Protein AF-A0A453DQA9-F1 (afdb_monomer_lite)

Structure (mmCIF, N/CA/C/O backbone):
data_AF-A0A453DQA9-F1
#
_entry.id   AF-A0A453DQA9-F1
#
loop_
_atom_site.group_PDB
_atom_site.id
_atom_site.type_symbol
_atom_site.label_atom_id
_atom_site.label_alt_id
_atom_site.label_comp_id
_atom_site.label_asym_id
_atom_site.label_entity_id
_atom_site.label_seq_id
_atom_site.pdbx_PDB_ins_code
_atom_site.Cartn_x
_atom_site.Cartn_y
_atom_site.Cartn_z
_atom_site.occupancy
_atom_site.B_iso_or_equiv
_atom_site.auth_seq_id
_atom_site.auth_comp_id
_atom_site.auth_asym_id
_atom_site.auth_atom_id
_atom_site.pdbx_PDB_model_num
ATOM 1 N N . MET A 1 1 ? 12.302 1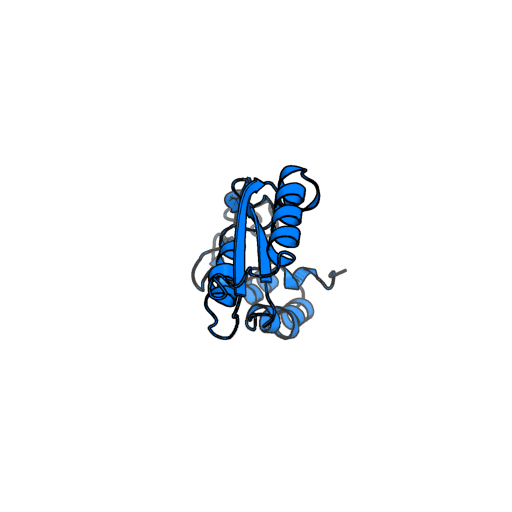7.946 -7.720 1.00 47.94 1 MET A N 1
ATOM 2 C CA . MET A 1 1 ? 12.101 18.094 -6.262 1.00 47.94 1 MET A CA 1
ATOM 3 C C . MET A 1 1 ? 11.542 16.775 -5.756 1.00 47.94 1 MET A C 1
ATOM 5 O O . MET A 1 1 ? 10.574 16.309 -6.336 1.00 47.94 1 MET A O 1
ATOM 9 N N . ILE A 1 2 ? 12.183 16.136 -4.776 1.00 62.34 2 ILE A N 1
ATOM 10 C CA . ILE A 1 2 ? 11.662 14.907 -4.155 1.00 62.34 2 ILE A CA 1
ATOM 11 C C . ILE A 1 2 ? 10.785 15.355 -2.989 1.00 62.34 2 ILE A C 1
ATOM 13 O O . ILE A 1 2 ? 11.279 16.032 -2.088 1.00 62.34 2 ILE A O 1
ATOM 17 N N . PHE A 1 3 ? 9.492 15.033 -3.022 1.00 63.28 3 PHE A N 1
ATOM 18 C CA . PHE A 1 3 ? 8.601 15.341 -1.907 1.00 63.28 3 PHE A CA 1
ATOM 19 C C . PHE A 1 3 ? 8.934 14.420 -0.722 1.00 63.28 3 PHE A C 1
ATOM 21 O O . PHE A 1 3 ? 9.012 13.205 -0.932 1.00 63.28 3 PHE A O 1
ATOM 28 N N . PRO A 1 4 ? 9.100 14.943 0.508 1.00 55.03 4 PRO A N 1
ATOM 29 C CA . PRO A 1 4 ? 9.539 14.150 1.661 1.00 55.03 4 PRO A CA 1
ATOM 30 C C . PRO A 1 4 ? 8.684 12.906 1.952 1.00 55.03 4 PRO A C 1
ATOM 32 O O . PRO A 1 4 ? 9.219 11.894 2.386 1.00 55.03 4 PRO A O 1
ATOM 35 N N . GLY A 1 5 ? 7.377 12.955 1.663 1.00 66.12 5 GLY A N 1
ATOM 36 C CA . GLY A 1 5 ? 6.455 11.834 1.886 1.00 66.12 5 GLY A CA 1
ATOM 37 C C . GLY A 1 5 ? 6.476 10.733 0.819 1.00 66.12 5 GLY A C 1
ATOM 38 O O . GLY A 1 5 ? 5.884 9.682 1.037 1.00 66.12 5 GLY A O 1
ATOM 39 N N . THR A 1 6 ? 7.158 10.930 -0.318 1.00 73.44 6 THR A N 1
ATOM 40 C CA . THR A 1 6 ? 7.101 9.998 -1.472 1.00 73.44 6 THR A CA 1
ATOM 41 C C . THR A 1 6 ? 7.548 8.583 -1.101 1.00 73.44 6 THR A C 1
ATOM 43 O O . THR A 1 6 ? 7.022 7.599 -1.605 1.00 73.44 6 THR A O 1
ATOM 46 N N . PHE A 1 7 ? 8.521 8.475 -0.199 1.00 83.81 7 PHE A N 1
ATOM 47 C CA . PHE A 1 7 ? 9.117 7.202 0.195 1.00 83.81 7 PHE A CA 1
ATOM 48 C C . PHE A 1 7 ? 8.345 6.468 1.289 1.00 83.81 7 PHE A C 1
ATOM 50 O O . PHE A 1 7 ? 8.495 5.258 1.422 1.00 83.81 7 PHE A O 1
ATOM 57 N N . SER A 1 8 ? 7.499 7.173 2.042 1.00 81.12 8 SER A N 1
ATOM 58 C CA . SER A 1 8 ? 6.702 6.588 3.124 1.00 81.12 8 SER A CA 1
ATOM 59 C C . SER A 1 8 ? 5.557 5.711 2.617 1.00 81.12 8 SER A C 1
ATOM 61 O O . SER A 1 8 ? 5.071 4.873 3.366 1.00 81.12 8 SER A O 1
ATOM 63 N N . ALA A 1 9 ? 5.134 5.893 1.364 1.00 87.25 9 ALA A N 1
ATOM 64 C CA . ALA A 1 9 ? 4.035 5.147 0.750 1.00 87.25 9 ALA A CA 1
ATOM 65 C C . ALA A 1 9 ? 4.502 3.949 -0.098 1.00 87.25 9 ALA A C 1
ATOM 67 O O . ALA A 1 9 ? 3.689 3.335 -0.788 1.00 87.25 9 ALA A O 1
ATOM 68 N N . LEU A 1 10 ? 5.801 3.621 -0.092 1.00 93.06 10 LEU A N 1
ATOM 69 C CA . LEU A 1 10 ? 6.288 2.445 -0.811 1.00 93.06 10 LEU A CA 1
ATOM 70 C C . LEU A 1 10 ? 5.815 1.148 -0.129 1.00 93.06 10 LEU A C 1
ATOM 72 O O . LEU A 1 10 ? 5.720 1.109 1.100 1.00 93.06 10 LEU A O 1
ATOM 76 N N . PRO A 1 11 ? 5.555 0.076 -0.901 1.00 94.12 11 PRO A N 1
ATOM 77 C CA . PRO A 1 11 ? 5.117 -1.204 -0.356 1.00 94.12 11 PRO A CA 1
ATOM 78 C C . PRO A 1 11 ? 6.078 -1.749 0.706 1.00 94.12 11 PRO A C 1
ATOM 80 O O . PRO A 1 11 ? 7.289 -1.803 0.487 1.00 94.12 11 PRO A O 1
ATOM 83 N N . SER A 1 12 ? 5.531 -2.186 1.843 1.00 92.12 12 SER A N 1
ATOM 84 C CA . SER A 1 12 ? 6.298 -2.841 2.907 1.00 92.12 12 SER A CA 1
ATOM 85 C C . SER A 1 12 ? 6.242 -4.366 2.756 1.00 92.12 12 SER A C 1
ATOM 87 O O . SER A 1 12 ? 5.153 -4.902 2.515 1.00 92.12 12 SER A O 1
ATOM 89 N N . PRO A 1 13 ? 7.359 -5.090 2.966 1.00 93.25 13 PRO A N 1
ATOM 90 C CA . PRO A 1 13 ? 7.350 -6.552 3.048 1.00 93.25 13 PRO A CA 1
ATOM 91 C C . PRO A 1 13 ? 6.389 -7.098 4.108 1.00 93.25 13 PRO A C 1
ATOM 93 O O . PRO A 1 13 ? 5.834 -8.177 3.934 1.00 93.25 13 PRO A O 1
ATOM 96 N N . VAL A 1 14 ? 6.117 -6.323 5.165 1.00 92.06 14 VAL A N 1
ATOM 97 C CA . VAL A 1 14 ? 5.142 -6.681 6.208 1.00 92.06 14 VAL A CA 1
ATOM 98 C C . VAL A 1 14 ? 3.737 -6.889 5.629 1.00 92.06 14 VAL A C 1
ATOM 100 O O . VAL A 1 14 ? 3.009 -7.759 6.093 1.00 92.06 14 VAL A O 1
ATOM 103 N N . ALA A 1 15 ? 3.356 -6.112 4.611 1.00 93.75 15 ALA A N 1
ATOM 104 C CA . ALA A 1 15 ? 2.028 -6.183 4.003 1.00 93.75 15 ALA A CA 1
ATOM 105 C C . ALA A 1 15 ? 1.972 -7.088 2.765 1.00 93.75 15 ALA A C 1
ATOM 107 O O . ALA A 1 15 ? 0.994 -7.803 2.563 1.00 93.75 15 ALA A O 1
ATOM 108 N N . PHE A 1 16 ? 3.006 -7.054 1.923 1.00 95.06 16 PHE A N 1
ATOM 109 C CA . PHE A 1 16 ? 2.999 -7.736 0.622 1.00 95.06 16 PHE A CA 1
ATOM 110 C C . PHE A 1 16 ? 3.801 -9.042 0.606 1.00 95.06 16 PHE A C 1
ATOM 112 O O . PHE A 1 16 ? 3.817 -9.741 -0.409 1.00 95.06 16 PHE A O 1
ATOM 119 N N . GLY A 1 17 ? 4.461 -9.384 1.713 1.00 92.62 17 GLY A N 1
ATOM 120 C CA . GLY A 1 17 ? 5.428 -10.470 1.770 1.00 92.62 17 GLY A CA 1
ATOM 121 C C . GLY A 1 17 ? 6.715 -10.150 1.007 1.00 92.62 17 GLY A C 1
ATOM 122 O O . GLY A 1 17 ? 6.861 -9.116 0.349 1.00 92.62 17 GLY A O 1
ATOM 123 N N . ASP A 1 18 ? 7.664 -11.075 1.091 1.00 93.19 18 ASP A N 1
ATOM 124 C CA . ASP A 1 18 ? 8.999 -10.874 0.533 1.00 93.19 18 ASP A CA 1
ATOM 125 C C . ASP A 1 18 ? 9.085 -11.181 -0.968 1.00 93.19 18 ASP A C 1
ATOM 127 O O . ASP A 1 18 ? 9.928 -10.612 -1.658 1.00 93.19 18 ASP A O 1
ATOM 131 N N . ASP A 1 19 ? 8.223 -12.060 -1.483 1.00 95.62 19 ASP A N 1
ATOM 132 C CA . ASP A 1 19 ? 8.361 -12.630 -2.831 1.00 95.62 19 ASP A CA 1
ATOM 133 C C . ASP A 1 19 ? 7.303 -12.164 -3.835 1.00 95.62 19 ASP A C 1
ATOM 135 O O . ASP A 1 19 ? 7.457 -12.410 -5.032 1.00 95.62 19 ASP A O 1
ATOM 139 N N . THR A 1 20 ? 6.242 -11.486 -3.387 1.00 96.69 20 THR A N 1
ATOM 140 C CA . THR A 1 20 ? 5.159 -11.031 -4.269 1.00 96.69 20 THR A CA 1
ATOM 141 C C . THR A 1 20 ? 5.685 -9.995 -5.267 1.00 96.69 20 THR A C 1
ATOM 143 O O . THR A 1 20 ? 6.097 -8.910 -4.853 1.00 96.69 20 THR A O 1
ATOM 146 N N . PRO A 1 21 ? 5.659 -10.263 -6.587 1.00 97.25 21 PRO A N 1
ATOM 147 C CA . PRO A 1 21 ? 6.137 -9.301 -7.575 1.00 97.25 21 PRO A CA 1
ATOM 148 C C . PRO A 1 21 ? 5.192 -8.102 -7.686 1.00 97.25 21 PRO A C 1
ATOM 150 O O . PRO A 1 21 ? 4.037 -8.278 -8.071 1.00 97.25 21 PRO A O 1
ATOM 153 N N . LEU A 1 22 ? 5.692 -6.893 -7.428 1.00 97.94 22 LEU A N 1
ATOM 154 C CA . LEU A 1 22 ? 4.925 -5.639 -7.501 1.00 97.94 22 LEU A CA 1
ATOM 155 C C . LEU A 1 22 ? 5.266 -4.831 -8.756 1.00 97.94 22 LEU A C 1
ATOM 157 O O . LEU A 1 22 ? 4.400 -4.205 -9.365 1.00 97.94 22 LEU A O 1
ATOM 161 N N . VAL A 1 23 ? 6.524 -4.896 -9.195 1.00 98.25 23 VAL A N 1
ATOM 162 C CA . VAL A 1 23 ? 6.956 -4.341 -10.482 1.00 98.25 23 VAL A CA 1
ATOM 163 C C . VAL A 1 23 ? 7.663 -5.422 -11.278 1.00 98.25 23 VAL A C 1
ATOM 165 O O . VAL A 1 23 ? 8.592 -6.058 -10.789 1.00 98.25 23 VAL A O 1
ATOM 168 N N . VAL A 1 24 ? 7.248 -5.638 -12.520 1.00 98.12 24 VAL A N 1
ATOM 169 C CA . VAL A 1 24 ? 7.829 -6.650 -13.405 1.00 98.12 24 VAL A CA 1
ATOM 170 C C . VAL A 1 24 ? 8.395 -5.966 -14.634 1.00 98.12 24 VAL A C 1
ATOM 172 O O . VAL A 1 24 ? 7.674 -5.300 -15.361 1.00 98.12 24 VAL A O 1
ATOM 175 N N . THR A 1 25 ? 9.680 -6.150 -14.897 1.00 97.19 25 THR A N 1
ATOM 176 C CA . THR A 1 25 ? 10.346 -5.697 -16.126 1.00 97.19 25 THR A CA 1
ATOM 177 C C . THR A 1 25 ? 10.683 -6.896 -17.012 1.00 97.19 25 THR A C 1
ATOM 179 O O . THR A 1 25 ? 10.467 -8.044 -16.618 1.00 97.19 25 THR A O 1
ATOM 182 N N . ALA A 1 26 ? 11.241 -6.656 -18.201 1.00 93.88 26 ALA A N 1
ATOM 183 C CA . ALA A 1 26 ? 11.733 -7.733 -19.064 1.00 93.88 26 ALA A CA 1
ATOM 184 C C . ALA A 1 26 ? 12.799 -8.619 -18.384 1.00 93.88 26 ALA A C 1
ATOM 186 O O . ALA A 1 26 ? 12.818 -9.827 -18.603 1.00 93.88 26 ALA A O 1
ATOM 187 N N . ASN A 1 27 ? 13.648 -8.033 -17.531 1.00 91.81 27 ASN A N 1
ATOM 188 C CA . ASN A 1 27 ? 14.842 -8.705 -17.003 1.00 91.81 27 ASN A CA 1
ATOM 189 C C . ASN A 1 27 ? 14.756 -9.036 -15.506 1.00 91.81 27 ASN A C 1
ATOM 191 O O . ASN A 1 27 ? 15.531 -9.852 -15.014 1.00 91.81 27 ASN A O 1
ATOM 195 N N . AR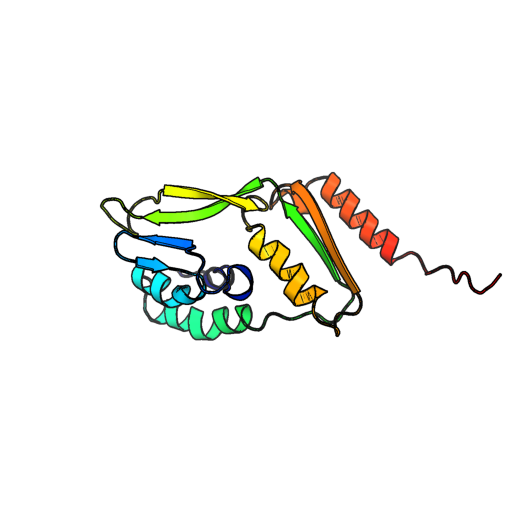G A 1 28 ? 13.858 -8.382 -14.761 1.00 95.69 28 ARG A N 1
ATOM 196 C CA . ARG A 1 28 ? 13.744 -8.533 -13.304 1.00 95.69 28 ARG A CA 1
ATOM 197 C C . ARG A 1 28 ? 12.331 -8.254 -12.810 1.00 95.69 28 ARG A C 1
ATOM 199 O O . ARG A 1 28 ? 11.671 -7.336 -13.293 1.00 95.69 28 ARG A O 1
ATOM 206 N N . SER A 1 29 ? 11.918 -9.007 -11.797 1.00 97.50 29 SER A N 1
ATOM 207 C CA . SER A 1 29 ? 10.767 -8.678 -10.958 1.00 97.50 29 SER A CA 1
ATOM 208 C C . SER A 1 29 ? 11.243 -8.104 -9.625 1.00 97.50 29 SER A C 1
ATOM 210 O O . SER A 1 29 ? 12.253 -8.558 -9.089 1.00 97.50 29 SER A O 1
ATOM 212 N N . TYR A 1 30 ? 10.532 -7.105 -9.117 1.00 98.25 30 TYR A N 1
ATOM 213 C CA . TYR A 1 30 ? 10.811 -6.418 -7.864 1.00 98.25 30 TYR A CA 1
ATOM 214 C C . TYR A 1 30 ? 9.644 -6.658 -6.907 1.00 98.25 30 TYR A C 1
ATOM 216 O O . TYR A 1 30 ? 8.502 -6.305 -7.221 1.00 98.25 30 TYR A O 1
ATOM 224 N N . ALA A 1 31 ? 9.931 -7.268 -5.761 1.00 98.00 31 ALA A N 1
ATOM 225 C CA . ALA A 1 31 ? 9.005 -7.377 -4.640 1.00 98.00 31 ALA A CA 1
ATOM 226 C C . ALA A 1 31 ? 9.198 -6.210 -3.656 1.00 98.00 31 ALA A C 1
ATOM 228 O O . ALA A 1 31 ? 10.061 -5.353 -3.858 1.00 98.00 31 ALA A O 1
ATOM 229 N N . ALA A 1 32 ? 8.420 -6.166 -2.572 1.00 95.81 32 ALA A N 1
ATOM 230 C CA . ALA A 1 32 ? 8.518 -5.098 -1.571 1.00 95.81 32 ALA A CA 1
ATOM 231 C C . ALA A 1 32 ? 9.926 -4.978 -0.949 1.00 95.81 32 ALA A C 1
ATOM 233 O O . ALA A 1 32 ? 10.418 -3.875 -0.722 1.00 95.81 32 ALA A O 1
ATOM 234 N N . ARG A 1 33 ? 10.639 -6.096 -0.753 1.00 95.62 33 ARG A N 1
ATOM 235 C CA . ARG A 1 33 ? 12.037 -6.080 -0.277 1.00 95.62 33 ARG A CA 1
ATOM 236 C C . ARG A 1 33 ? 13.020 -5.469 -1.283 1.00 95.62 33 ARG A C 1
ATOM 238 O O . ARG A 1 33 ? 14.094 -5.013 -0.906 1.00 95.62 33 ARG A O 1
ATOM 245 N N . ASP A 1 34 ? 12.666 -5.467 -2.569 1.00 97.44 34 ASP A N 1
ATOM 246 C CA . ASP A 1 34 ? 13.517 -4.993 -3.660 1.00 97.44 34 ASP A CA 1
ATOM 247 C C . ASP A 1 34 ? 13.345 -3.494 -3.937 1.00 97.44 34 ASP A C 1
ATOM 249 O O . ASP A 1 34 ? 13.954 -2.982 -4.879 1.00 97.44 34 ASP A O 1
ATOM 253 N N . MET A 1 35 ? 12.536 -2.772 -3.153 1.00 96.06 35 MET A N 1
ATOM 254 C CA . MET A 1 35 ? 12.264 -1.352 -3.386 1.00 96.06 35 MET A CA 1
ATOM 255 C C . MET A 1 35 ? 13.527 -0.480 -3.510 1.00 96.06 35 MET A C 1
ATOM 257 O O . MET A 1 35 ? 13.554 0.328 -4.439 1.00 96.06 35 MET A O 1
ATOM 261 N N . PRO A 1 36 ? 14.620 -0.653 -2.730 1.00 95.62 36 PRO A N 1
ATOM 262 C CA . PRO A 1 36 ? 15.848 0.113 -2.967 1.00 95.62 36 PRO A CA 1
ATOM 263 C C . PRO A 1 36 ? 16.429 -0.117 -4.372 1.00 95.62 36 PRO A C 1
ATOM 265 O O . PRO A 1 36 ? 16.793 0.826 -5.077 1.00 95.62 36 PRO A O 1
ATOM 268 N N . ALA A 1 37 ? 16.449 -1.377 -4.819 1.00 97.06 37 ALA A N 1
ATOM 269 C CA . ALA A 1 37 ? 16.936 -1.746 -6.144 1.00 97.06 37 ALA A CA 1
ATOM 270 C C . ALA A 1 37 ? 15.995 -1.273 -7.262 1.00 97.06 37 ALA A C 1
ATOM 272 O O . ALA A 1 37 ? 16.465 -0.908 -8.340 1.00 97.06 37 ALA A O 1
ATOM 273 N N . PHE A 1 38 ? 14.683 -1.265 -7.017 1.00 96.56 38 PHE A N 1
ATOM 274 C CA . PHE A 1 38 ? 13.700 -0.709 -7.943 1.00 96.56 38 PHE A CA 1
ATOM 275 C C . PHE A 1 38 ? 13.885 0.801 -8.109 1.00 96.56 38 PHE A C 1
ATOM 277 O O . PHE A 1 38 ? 13.967 1.270 -9.240 1.00 96.56 38 PHE A O 1
ATOM 284 N N . LEU A 1 39 ? 14.023 1.556 -7.013 1.00 95.56 39 LEU A N 1
ATOM 285 C CA . LEU A 1 39 ? 14.242 3.005 -7.065 1.00 95.56 39 LEU A CA 1
ATOM 286 C C . LEU A 1 39 ? 15.519 3.352 -7.845 1.00 95.56 39 LEU A C 1
ATOM 288 O O . LEU A 1 39 ? 15.497 4.246 -8.691 1.00 95.56 39 LEU A O 1
ATOM 292 N N . ALA A 1 40 ? 16.608 2.610 -7.621 1.00 96.38 40 ALA A N 1
ATOM 293 C CA . ALA A 1 40 ? 17.837 2.767 -8.396 1.00 96.38 40 ALA A CA 1
ATOM 294 C C . ALA A 1 40 ? 17.619 2.465 -9.892 1.00 96.38 40 ALA A C 1
ATOM 296 O O . ALA A 1 40 ? 18.044 3.238 -10.749 1.00 96.38 40 ALA A O 1
ATOM 297 N N . ALA A 1 41 ? 16.914 1.375 -10.220 1.00 95.75 41 ALA A N 1
ATOM 298 C CA . ALA A 1 41 ? 16.599 1.008 -11.603 1.00 95.75 41 ALA A CA 1
ATOM 299 C C . ALA A 1 41 ? 15.669 2.019 -12.296 1.00 95.75 41 ALA A C 1
ATOM 301 O O . ALA A 1 41 ? 15.793 2.243 -13.499 1.00 95.75 41 ALA A O 1
ATOM 302 N N . ALA A 1 42 ? 14.779 2.664 -11.540 1.00 93.81 42 ALA A N 1
ATOM 303 C CA . ALA A 1 42 ? 13.914 3.745 -12.002 1.00 93.81 42 ALA A CA 1
ATOM 304 C C . ALA A 1 42 ? 14.665 5.076 -12.214 1.00 93.81 42 ALA A C 1
ATOM 306 O O . ALA A 1 42 ? 14.058 6.072 -12.602 1.00 93.81 42 ALA A O 1
ATOM 307 N N . GLY A 1 43 ? 15.981 5.109 -11.974 1.00 94.31 43 GLY A N 1
ATOM 308 C CA . GLY A 1 43 ? 16.827 6.274 -12.219 1.00 94.31 43 GLY A CA 1
ATOM 309 C C . GLY A 1 43 ? 16.794 7.316 -11.104 1.00 94.31 43 GLY A C 1
ATOM 310 O O . GLY A 1 43 ? 17.217 8.453 -11.326 1.00 94.31 43 GLY A O 1
ATOM 311 N N . LEU A 1 44 ? 16.308 6.967 -9.905 1.00 93.38 44 LEU A N 1
ATOM 312 C CA . LEU A 1 44 ? 16.424 7.872 -8.767 1.00 93.38 44 LEU A CA 1
ATOM 313 C C . LEU A 1 44 ? 17.898 8.025 -8.366 1.00 93.38 44 LEU A C 1
ATOM 315 O O . LEU A 1 44 ? 18.658 7.054 -8.379 1.00 93.38 44 LEU A O 1
ATOM 319 N N . PRO A 1 45 ? 18.316 9.240 -7.981 1.00 94.81 45 PRO A N 1
ATOM 320 C CA . PRO A 1 45 ? 19.707 9.490 -7.650 1.00 94.81 45 PRO A CA 1
ATOM 321 C C . PRO A 1 45 ? 20.092 8.798 -6.323 1.00 94.81 45 PRO A C 1
ATOM 323 O O . PRO A 1 45 ? 19.228 8.597 -5.464 1.00 94.81 45 PRO A O 1
ATOM 326 N N . PRO A 1 46 ? 21.374 8.445 -6.103 1.00 95.38 46 PRO A N 1
ATOM 327 C CA . PRO A 1 46 ? 21.786 7.633 -4.952 1.00 95.38 46 PRO A CA 1
ATOM 328 C C . PRO A 1 46 ? 21.375 8.191 -3.583 1.00 95.38 46 PRO A C 1
ATOM 330 O O . PRO A 1 46 ? 21.045 7.421 -2.684 1.00 95.38 46 PRO A O 1
ATOM 333 N N . GLN A 1 47 ? 21.328 9.519 -3.414 1.00 93.88 47 GLN A N 1
ATOM 334 C CA . GLN A 1 47 ? 20.889 10.119 -2.149 1.00 93.88 47 GLN A CA 1
ATOM 335 C C . GLN A 1 47 ? 19.410 9.845 -1.858 1.00 93.88 47 GLN A C 1
ATOM 337 O O . GLN A 1 47 ? 19.017 9.768 -0.701 1.00 93.88 47 GLN A O 1
ATOM 342 N N . ALA A 1 48 ? 18.582 9.713 -2.894 1.00 92.88 48 ALA A N 1
ATOM 343 C CA . ALA A 1 48 ? 17.165 9.409 -2.754 1.00 92.88 48 ALA A CA 1
ATOM 344 C C . ALA A 1 48 ? 16.953 7.977 -2.247 1.00 92.88 48 ALA A C 1
ATOM 346 O O . ALA A 1 48 ?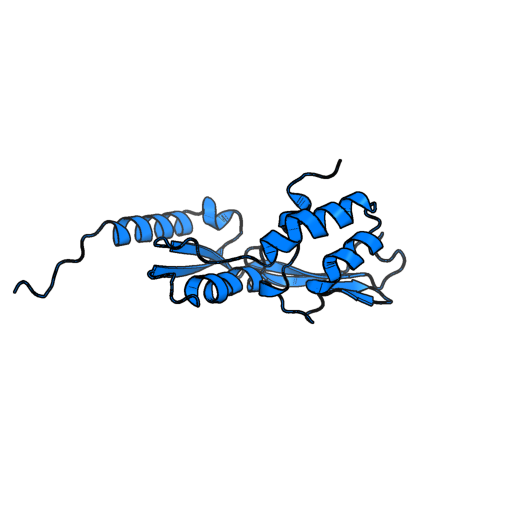 16.182 7.762 -1.314 1.00 92.88 48 ALA A O 1
ATOM 347 N N . VAL A 1 49 ? 17.694 7.022 -2.817 1.00 94.81 49 VAL A N 1
ATOM 348 C CA . VAL A 1 49 ? 17.687 5.620 -2.373 1.00 94.81 49 VAL A CA 1
ATOM 349 C C . VAL A 1 49 ? 18.200 5.522 -0.936 1.00 94.81 49 VAL A C 1
ATOM 351 O O . VAL A 1 49 ? 17.535 4.931 -0.092 1.00 94.81 49 VAL A O 1
ATOM 354 N N . TRP A 1 50 ? 19.298 6.214 -0.620 1.00 94.06 50 TRP A N 1
ATOM 355 C CA . TRP A 1 50 ? 19.834 6.273 0.740 1.00 94.06 50 TRP A CA 1
ATOM 356 C C . TRP A 1 50 ? 18.832 6.850 1.754 1.00 94.06 50 TRP A C 1
ATOM 358 O O . TRP A 1 50 ? 18.710 6.344 2.870 1.00 94.06 50 TRP A O 1
ATOM 368 N N . LEU A 1 51 ? 18.076 7.893 1.388 1.00 92.69 51 LEU A N 1
ATOM 369 C CA . LEU A 1 51 ? 17.019 8.440 2.247 1.00 92.69 51 LEU A CA 1
ATOM 370 C C . LEU A 1 51 ? 15.885 7.435 2.466 1.00 92.69 51 LEU A C 1
ATOM 372 O O . LEU A 1 51 ? 15.394 7.322 3.588 1.00 92.69 51 LEU A O 1
ATOM 376 N N . TYR A 1 52 ? 15.481 6.690 1.435 1.00 93.38 52 TYR A N 1
ATOM 377 C CA . TYR A 1 52 ? 14.511 5.609 1.603 1.00 93.38 52 TYR A CA 1
ATOM 378 C C . TYR A 1 52 ? 15.029 4.555 2.592 1.00 93.38 52 TYR A C 1
ATOM 380 O O . TYR A 1 52 ? 14.363 4.288 3.592 1.00 93.38 52 TYR A O 1
ATOM 388 N N . GLU A 1 53 ? 16.235 4.031 2.369 1.00 93.81 53 GLU A N 1
ATOM 389 C CA . GLU A 1 53 ? 16.835 2.967 3.185 1.00 93.81 53 GLU A CA 1
ATOM 390 C C . GLU A 1 53 ? 17.056 3.379 4.643 1.00 93.81 53 GLU A C 1
ATOM 392 O O . GLU A 1 53 ? 16.848 2.581 5.552 1.00 93.81 53 GLU A O 1
ATOM 397 N N . THR A 1 54 ? 17.469 4.625 4.886 1.00 93.25 54 THR A N 1
ATOM 398 C CA . THR A 1 54 ? 17.836 5.085 6.235 1.00 93.25 54 THR A CA 1
ATOM 399 C C . THR A 1 54 ? 16.701 5.756 6.998 1.00 93.25 54 THR A C 1
ATOM 401 O O . THR A 1 54 ? 16.804 5.899 8.217 1.00 93.25 54 THR A O 1
ATOM 404 N N . ARG A 1 55 ? 15.632 6.200 6.321 1.00 91.12 55 ARG A N 1
ATOM 405 C CA . ARG A 1 55 ? 14.539 6.963 6.952 1.00 91.12 55 ARG A CA 1
ATOM 406 C C . ARG A 1 55 ? 13.181 6.296 6.814 1.00 91.12 55 ARG A C 1
ATOM 408 O O . ARG A 1 55 ? 12.500 6.137 7.818 1.00 91.12 55 ARG A O 1
ATOM 415 N N . ALA A 1 56 ? 12.777 5.924 5.603 1.00 90.75 56 ALA A N 1
ATOM 416 C CA . ALA A 1 56 ? 11.426 5.422 5.357 1.00 90.75 56 ALA A CA 1
ATOM 417 C C . ALA A 1 56 ? 11.303 3.917 5.630 1.00 90.75 56 ALA A C 1
ATOM 419 O O . ALA A 1 56 ? 10.397 3.496 6.347 1.00 90.75 56 ALA A O 1
ATOM 420 N N . LEU A 1 57 ? 12.238 3.113 5.116 1.00 91.62 57 LEU A N 1
ATOM 421 C CA . LEU A 1 57 ? 12.218 1.658 5.263 1.00 91.62 57 LEU A CA 1
ATOM 422 C C . LEU A 1 57 ? 12.241 1.202 6.737 1.00 91.62 57 LEU A C 1
ATOM 424 O O . LEU A 1 57 ? 11.415 0.362 7.088 1.00 91.62 57 LEU A O 1
ATOM 428 N N . PRO A 1 58 ? 13.069 1.766 7.643 1.00 91.75 58 PRO A N 1
ATOM 429 C CA . PRO A 1 58 ? 13.068 1.347 9.045 1.00 91.75 58 PRO A CA 1
ATOM 430 C C . PRO A 1 58 ? 11.728 1.604 9.744 1.00 91.75 58 PRO A C 1
ATOM 432 O O . PRO A 1 58 ? 11.313 0.801 10.576 1.00 91.75 58 PRO A O 1
ATOM 435 N N . VAL A 1 59 ? 11.030 2.687 9.381 1.00 89.00 59 VAL A N 1
ATOM 436 C CA . VAL A 1 59 ? 9.689 3.000 9.905 1.00 89.00 59 VAL A CA 1
ATOM 437 C C . VAL A 1 59 ? 8.665 1.992 9.384 1.00 89.00 59 VAL A C 1
ATOM 439 O O . VAL A 1 59 ? 7.886 1.461 10.168 1.00 89.00 59 VAL A O 1
ATOM 442 N N . ALA A 1 60 ? 8.703 1.675 8.087 1.00 86.88 60 ALA A N 1
ATOM 443 C CA . ALA A 1 60 ? 7.799 0.707 7.466 1.00 86.88 60 ALA A CA 1
ATOM 444 C C . ALA A 1 60 ? 7.981 -0.732 7.990 1.00 86.88 60 ALA A C 1
ATOM 446 O O . ALA A 1 60 ? 7.024 -1.507 7.991 1.00 86.88 60 ALA A O 1
ATOM 447 N N . LEU A 1 61 ? 9.196 -1.088 8.424 1.00 90.44 61 LEU A N 1
ATOM 448 C CA . LEU A 1 61 ? 9.518 -2.398 9.004 1.00 90.44 61 LEU A CA 1
ATOM 449 C C . LEU A 1 61 ? 9.262 -2.475 10.516 1.00 90.44 61 LEU A C 1
ATOM 451 O O . LEU A 1 61 ? 9.093 -3.569 11.043 1.00 90.44 61 LEU A O 1
ATOM 455 N N . SER A 1 62 ? 9.222 -1.335 11.210 1.00 88.44 62 SER A N 1
ATOM 456 C CA . SER A 1 62 ? 9.021 -1.264 12.667 1.00 88.44 62 SER A CA 1
ATOM 457 C C . SER A 1 62 ? 7.583 -0.896 13.044 1.00 88.44 62 SER A C 1
ATOM 459 O O . SER A 1 62 ? 7.351 -0.291 14.092 1.00 88.44 62 SER A O 1
ATOM 461 N N . LEU A 1 63 ? 6.615 -1.209 12.178 1.00 84.94 63 LEU A N 1
ATOM 462 C CA . LEU A 1 63 ? 5.206 -0.940 12.441 1.00 84.94 63 LEU A CA 1
ATOM 463 C C . LEU A 1 63 ? 4.720 -1.814 13.607 1.00 84.94 63 LEU A C 1
ATOM 465 O O . LEU A 1 63 ? 4.913 -3.027 13.602 1.00 84.94 63 LEU A O 1
ATOM 469 N N . GLY A 1 64 ? 4.081 -1.192 14.593 1.00 88.81 64 GLY A N 1
ATOM 470 C CA . GLY A 1 64 ? 3.526 -1.870 15.760 1.00 88.81 64 GLY A CA 1
ATOM 471 C C . GLY A 1 64 ? 2.303 -1.136 16.308 1.00 88.81 64 GLY A C 1
ATOM 472 O O . GLY A 1 64 ? 2.020 -0.012 15.876 1.00 88.81 64 GLY A O 1
ATOM 473 N N . PRO A 1 65 ? 1.574 -1.762 17.244 1.00 92.94 65 PRO A N 1
ATOM 474 C CA . PRO A 1 65 ? 0.336 -1.214 17.783 1.00 92.94 65 PRO A CA 1
ATOM 475 C C . PRO A 1 65 ? 0.556 0.100 18.542 1.00 92.94 65 PRO A C 1
ATOM 477 O O . PRO A 1 65 ? 1.577 0.257 19.219 1.00 92.94 65 PRO A O 1
ATOM 480 N N . PRO A 1 66 ? -0.413 1.032 18.506 1.00 93.75 66 PRO A N 1
ATOM 481 C CA . PRO A 1 66 ? -0.344 2.272 19.276 1.00 93.75 66 PRO A CA 1
ATOM 482 C C . PRO A 1 66 ? -0.622 2.080 20.778 1.00 93.75 66 PRO A C 1
ATOM 484 O O . PRO A 1 66 ? -0.455 3.031 21.536 1.00 93.75 66 PRO A O 1
ATOM 487 N N . LEU A 1 67 ? -1.047 0.885 21.216 1.00 95.69 67 LEU A N 1
ATOM 488 C CA . LEU A 1 67 ? -1.318 0.533 22.622 1.00 95.69 67 LEU A CA 1
ATOM 489 C C . LEU A 1 67 ? -2.399 1.396 23.292 1.00 95.69 67 LEU A C 1
ATOM 491 O O . LEU A 1 67 ? -2.419 1.587 24.506 1.00 95.69 67 LEU A O 1
ATOM 495 N N . VAL A 1 68 ? -3.321 1.901 22.482 1.00 95.00 68 VAL A N 1
ATOM 496 C CA . VAL A 1 68 ? -4.552 2.575 22.904 1.00 95.00 68 VAL A CA 1
ATOM 497 C C . VAL A 1 68 ? -5.720 1.951 22.151 1.00 95.00 68 VAL A C 1
ATOM 499 O O . VAL A 1 68 ? -5.490 1.443 21.050 1.00 95.00 68 VAL A O 1
ATOM 502 N N . PRO A 1 69 ? -6.959 1.982 22.678 1.00 94.38 69 PRO A N 1
ATOM 503 C CA . PRO A 1 69 ? -8.113 1.454 21.961 1.00 94.38 69 PRO A CA 1
ATOM 504 C C . PRO A 1 69 ? -8.181 1.993 20.534 1.00 94.38 69 PRO A C 1
ATOM 506 O O . PRO A 1 69 ? -8.201 3.204 20.312 1.00 94.38 69 PRO A O 1
ATOM 509 N N . MET A 1 70 ? -8.174 1.080 19.567 1.00 93.94 70 MET A N 1
ATOM 510 C CA . MET A 1 70 ? -8.030 1.416 18.158 1.00 93.94 70 MET A CA 1
ATOM 511 C C . MET A 1 70 ? -9.138 0.757 17.350 1.00 93.94 70 MET A C 1
ATOM 513 O O . MET A 1 70 ? -9.338 -0.453 17.415 1.00 93.94 70 MET A O 1
ATOM 517 N N . THR A 1 71 ? -9.818 1.565 16.539 1.00 95.25 71 THR A N 1
ATOM 518 C CA . THR A 1 71 ? -10.695 1.080 15.475 1.00 95.25 71 THR A CA 1
ATOM 519 C C . THR A 1 71 ? -10.183 1.588 14.133 1.00 95.25 71 THR A C 1
ATOM 521 O O . THR A 1 71 ? -10.066 2.794 13.930 1.00 95.25 71 THR A O 1
ATOM 524 N N . CYS A 1 72 ? -9.874 0.677 13.214 1.00 95.50 72 CYS A N 1
ATOM 525 C CA . CYS A 1 72 ? -9.515 0.992 11.836 1.00 95.50 72 CYS A CA 1
ATOM 526 C C . CYS A 1 72 ? -10.765 0.925 10.955 1.00 95.50 72 CYS A C 1
ATOM 528 O O . CYS A 1 72 ? -11.422 -0.113 10.901 1.00 95.50 72 CYS A O 1
ATOM 530 N N . ILE A 1 73 ? -11.084 2.012 10.249 1.00 96.19 73 ILE A N 1
ATOM 531 C CA . ILE A 1 73 ? -12.182 2.068 9.276 1.00 96.19 73 ILE A CA 1
ATOM 532 C C . ILE A 1 73 ? -11.566 2.300 7.901 1.00 96.19 73 ILE A C 1
ATOM 534 O O . ILE A 1 73 ? -10.953 3.337 7.671 1.00 96.19 73 ILE A O 1
ATOM 538 N N . ASN A 1 74 ? -11.717 1.330 7.003 1.00 97.19 74 ASN A N 1
ATOM 539 C CA . ASN A 1 74 ? -11.115 1.357 5.674 1.00 97.19 74 ASN A CA 1
ATOM 540 C C . ASN A 1 74 ? -12.151 1.055 4.588 1.00 97.19 74 ASN A C 1
ATOM 542 O O . ASN A 1 74 ? -13.147 0.366 4.832 1.00 97.19 74 ASN A O 1
ATOM 546 N N . GLY A 1 75 ? -11.892 1.548 3.377 1.00 97.19 75 GLY A N 1
ATOM 547 C CA . GLY A 1 75 ? -12.622 1.141 2.180 1.00 97.19 75 GLY A CA 1
ATOM 548 C C . GLY A 1 75 ? -12.119 -0.179 1.591 1.00 97.19 75 GLY A C 1
ATOM 549 O O . GLY A 1 75 ? -11.152 -0.765 2.073 1.00 97.19 75 GLY A O 1
ATOM 550 N N . GLY A 1 76 ? -12.797 -0.672 0.561 1.00 97.25 76 GLY A N 1
ATOM 551 C CA . GLY A 1 76 ? -12.494 -1.944 -0.093 1.00 97.25 76 GLY A CA 1
ATOM 552 C C . GLY A 1 76 ? -13.458 -2.224 -1.243 1.00 97.25 76 GLY A C 1
ATOM 553 O O . GLY A 1 76 ? -14.520 -1.606 -1.321 1.00 97.25 76 GLY A O 1
ATOM 554 N N . GLY A 1 77 ? -13.138 -3.176 -2.116 1.00 97.69 77 GLY A N 1
ATOM 555 C CA . GLY A 1 77 ? -13.969 -3.541 -3.267 1.00 97.69 77 GLY A CA 1
ATOM 556 C C . GLY A 1 77 ? -13.835 -2.600 -4.467 1.00 97.69 77 GLY A C 1
ATOM 557 O O . GLY A 1 77 ? -14.652 -2.662 -5.383 1.00 97.69 77 GLY A O 1
ATOM 558 N N . VAL A 1 78 ? -12.835 -1.716 -4.477 1.00 98.50 78 VAL A N 1
ATOM 559 C CA . VAL A 1 78 ? -12.568 -0.772 -5.567 1.00 98.50 78 VAL A CA 1
ATOM 560 C C . VAL A 1 78 ? -11.285 -1.193 -6.296 1.00 98.50 78 VAL A C 1
ATOM 562 O O . VAL A 1 78 ? -10.254 -1.389 -5.644 1.00 98.50 78 VAL A O 1
ATOM 565 N N . PRO A 1 79 ? -11.299 -1.313 -7.642 1.00 98.50 79 PRO A N 1
ATOM 566 C CA . PRO A 1 79 ? -10.110 -1.676 -8.410 1.00 98.50 79 PRO A CA 1
ATOM 567 C C . PRO A 1 79 ? -8.908 -0.791 -8.064 1.00 98.50 79 PRO A C 1
ATOM 569 O O . PRO A 1 79 ? -8.942 0.424 -8.256 1.00 98.50 79 PRO A O 1
ATOM 572 N N . THR A 1 80 ? -7.841 -1.410 -7.563 1.00 98.56 80 THR A N 1
ATOM 573 C CA . THR A 1 80 ? -6.640 -0.725 -7.066 1.00 98.56 80 THR A CA 1
ATOM 574 C C . THR A 1 80 ? -5.405 -1.284 -7.751 1.00 98.56 80 THR A C 1
ATOM 576 O O . THR A 1 80 ? -5.300 -2.493 -7.939 1.00 98.56 80 THR A O 1
ATOM 579 N N . VAL A 1 81 ? -4.465 -0.421 -8.142 1.00 98.00 81 VAL A N 1
ATOM 580 C CA . VAL A 1 81 ? -3.223 -0.849 -8.804 1.00 98.00 81 VAL A CA 1
ATOM 581 C C . VAL A 1 81 ? -2.465 -1.816 -7.899 1.00 98.00 81 VAL A C 1
ATOM 583 O O . VAL A 1 81 ? -2.061 -1.447 -6.803 1.00 98.00 81 VAL A O 1
ATOM 5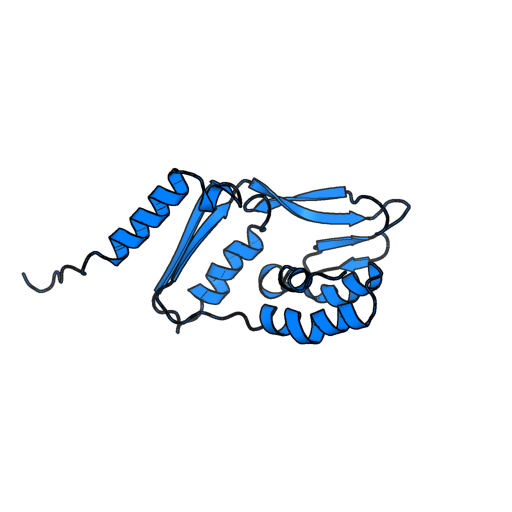86 N N . GLU A 1 82 ? -2.264 -3.046 -8.358 1.00 97.00 82 GLU A N 1
ATOM 587 C CA . GLU A 1 82 ? -1.596 -4.104 -7.591 1.00 97.00 82 GLU A CA 1
ATOM 588 C C . GLU A 1 82 ? -0.213 -4.429 -8.157 1.00 97.00 82 GLU A C 1
ATOM 590 O O . GLU A 1 82 ? 0.709 -4.769 -7.415 1.00 97.00 82 GLU A O 1
ATOM 595 N N . LYS A 1 83 ? -0.045 -4.309 -9.478 1.00 97.81 83 LYS A N 1
ATOM 596 C CA . LYS A 1 83 ? 1.221 -4.622 -10.140 1.00 97.81 83 LYS A CA 1
ATOM 597 C C . LYS A 1 83 ? 1.412 -3.817 -11.414 1.00 97.81 83 LYS A C 1
ATOM 599 O O . LYS A 1 83 ? 0.481 -3.641 -12.198 1.00 97.81 83 LYS A O 1
ATOM 604 N N . LEU A 1 84 ? 2.647 -3.373 -11.633 1.00 98.06 84 LEU A N 1
ATOM 605 C CA . LEU A 1 84 ? 3.067 -2.658 -12.837 1.00 98.06 84 LEU A CA 1
ATOM 606 C C . LEU A 1 84 ? 3.974 -3.546 -13.692 1.00 98.06 84 LEU A C 1
ATOM 608 O O . LEU A 1 84 ? 4.948 -4.111 -13.190 1.00 98.06 84 LEU A O 1
ATOM 612 N N . VAL A 1 85 ? 3.682 -3.661 -14.988 1.00 98.25 85 VAL A N 1
ATOM 613 C CA . VAL A 1 85 ? 4.417 -4.529 -15.917 1.00 98.25 85 VAL A CA 1
ATOM 614 C C . VAL A 1 85 ? 5.027 -3.707 -17.058 1.00 98.25 85 VAL A C 1
ATOM 616 O O . VAL A 1 85 ? 4.332 -3.145 -17.897 1.00 98.25 85 VAL A O 1
ATOM 619 N N . TYR A 1 86 ? 6.357 -3.690 -17.123 1.00 97.19 86 TYR A N 1
ATOM 620 C CA . TYR A 1 86 ? 7.194 -2.974 -18.087 1.00 97.19 86 TYR A CA 1
ATOM 621 C C . TYR A 1 86 ? 7.993 -3.959 -18.960 1.00 97.19 86 TYR A C 1
ATOM 623 O O . TYR A 1 86 ? 9.224 -4.028 -18.901 1.00 97.19 86 TYR A O 1
ATOM 631 N N . ARG A 1 87 ? 7.292 -4.783 -19.746 1.00 92.06 87 ARG A N 1
ATOM 632 C CA . ARG A 1 87 ? 7.924 -5.742 -20.679 1.00 92.06 87 ARG A CA 1
ATOM 633 C C . ARG A 1 87 ? 8.173 -5.173 -22.079 1.00 92.06 87 ARG A C 1
ATOM 635 O O . ARG A 1 87 ? 8.903 -5.782 -22.853 1.00 92.06 87 ARG A O 1
ATOM 642 N N . GLY A 1 88 ? 7.560 -4.036 -22.405 1.00 89.50 88 GLY A N 1
ATOM 643 C CA . GLY A 1 88 ? 7.662 -3.408 -23.720 1.00 89.50 88 GLY A CA 1
ATOM 644 C C . GLY A 1 88 ? 8.957 -2.612 -23.948 1.00 89.50 88 GLY A C 1
ATOM 645 O O . GLY A 1 88 ? 9.732 -2.378 -23.013 1.00 89.50 88 GLY A O 1
ATOM 646 N N . PRO A 1 89 ? 9.184 -2.152 -25.193 1.00 88.31 89 PRO A N 1
ATOM 647 C CA . PRO A 1 89 ? 10.252 -1.208 -25.515 1.00 88.31 89 PRO A CA 1
ATOM 648 C C . PRO A 1 89 ? 10.173 0.046 -24.633 1.00 88.31 89 PRO A C 1
ATOM 650 O O . PRO A 1 89 ? 9.088 0.549 -24.358 1.00 88.31 89 PRO A O 1
ATOM 653 N N . GLY A 1 90 ? 11.324 0.556 -24.192 1.00 89.19 90 GLY A N 1
ATOM 654 C CA . GLY A 1 90 ? 11.407 1.707 -23.283 1.00 89.19 90 GLY A CA 1
ATOM 655 C C . GLY A 1 90 ? 11.428 1.348 -21.793 1.00 89.19 90 GLY A C 1
ATOM 656 O O . GLY A 1 90 ? 11.821 2.189 -20.986 1.00 89.19 90 GLY A O 1
ATOM 657 N N . GLY A 1 91 ? 11.103 0.101 -21.419 1.00 92.75 91 GLY A N 1
ATOM 658 C CA . GLY A 1 91 ? 11.227 -0.390 -20.043 1.00 92.75 91 GLY A CA 1
ATOM 659 C C . GLY A 1 91 ? 10.535 0.532 -19.036 1.00 92.75 91 GLY A C 1
ATOM 660 O O . GLY A 1 91 ? 9.421 0.982 -19.280 1.00 92.75 91 GLY A O 1
ATOM 661 N N . LEU A 1 92 ? 11.214 0.859 -17.932 1.00 94.12 92 LEU A N 1
ATOM 662 C CA . LEU A 1 92 ? 10.696 1.757 -16.887 1.00 94.12 92 LEU A CA 1
ATOM 663 C C . LEU A 1 92 ? 10.445 3.206 -17.356 1.00 94.12 92 LEU A C 1
ATOM 665 O O . LEU A 1 92 ? 9.810 3.968 -16.635 1.00 94.12 92 LEU A O 1
ATOM 669 N N . GLY A 1 93 ? 10.927 3.593 -18.542 1.00 93.19 93 GLY A N 1
ATOM 670 C CA . GLY A 1 93 ? 10.646 4.897 -19.151 1.00 93.19 93 GLY A CA 1
ATOM 671 C C . GLY A 1 93 ? 9.354 4.948 -19.977 1.00 93.19 93 GLY A C 1
ATOM 672 O O . GLY A 1 93 ? 8.982 6.022 -20.442 1.00 93.19 93 GLY A O 1
ATOM 673 N N . ALA A 1 94 ? 8.684 3.811 -20.189 1.00 94.12 94 ALA A N 1
ATOM 674 C CA . ALA A 1 94 ? 7.413 3.720 -20.907 1.00 94.12 94 ALA A CA 1
ATOM 675 C C . ALA A 1 94 ? 6.221 3.630 -19.939 1.00 94.12 94 ALA A C 1
ATOM 677 O O . ALA A 1 94 ? 6.395 3.431 -18.741 1.00 94.12 94 ALA A O 1
ATOM 678 N N . ALA A 1 95 ? 4.993 3.749 -20.450 1.00 94.56 95 ALA A N 1
ATOM 679 C CA . ALA A 1 95 ? 3.807 3.448 -19.651 1.00 94.56 95 ALA A CA 1
ATOM 680 C C . ALA A 1 95 ? 3.737 1.933 -19.358 1.00 94.56 95 ALA A C 1
ATOM 682 O O . ALA A 1 95 ? 3.922 1.138 -20.286 1.00 94.56 95 ALA A O 1
ATOM 683 N N . PRO A 1 96 ? 3.476 1.514 -18.106 1.00 96.88 96 PRO A N 1
ATOM 684 C CA . PRO A 1 96 ? 3.302 0.104 -17.787 1.00 96.88 96 PRO A CA 1
ATOM 685 C C . PRO A 1 96 ? 1.938 -0.412 -18.244 1.00 96.88 96 PRO A C 1
ATOM 687 O O . PRO A 1 96 ? 0.956 0.328 -18.297 1.00 96.88 96 PRO A O 1
ATOM 690 N N . GLU A 1 97 ? 1.854 -1.720 -18.455 1.00 97.62 97 GLU A N 1
ATOM 691 C CA . GLU A 1 97 ? 0.591 -2.433 -18.282 1.00 97.62 97 GLU A CA 1
ATOM 692 C C . GLU A 1 97 ? 0.271 -2.493 -16.781 1.00 97.62 97 GLU A C 1
ATOM 694 O O . GLU A 1 97 ? 1.133 -2.817 -15.956 1.00 97.62 97 GLU A O 1
ATOM 699 N N . VAL A 1 98 ? -0.967 -2.154 -16.428 1.00 97.81 98 VAL A N 1
ATOM 700 C CA . VAL A 1 98 ? -1.427 -2.069 -15.042 1.00 97.81 98 VAL A CA 1
ATOM 701 C C . VAL A 1 98 ? -2.327 -3.257 -14.738 1.00 97.81 98 VAL A C 1
ATOM 703 O O . VAL A 1 98 ? -3.340 -3.464 -15.403 1.00 97.81 98 VAL A O 1
ATOM 706 N N . VAL A 1 99 ? -1.971 -4.014 -13.704 1.00 98.19 99 VAL A N 1
ATOM 707 C CA . VAL A 1 99 ? -2.815 -5.070 -13.148 1.00 98.19 99 VAL A CA 1
ATOM 708 C C . VAL A 1 99 ? -3.503 -4.523 -11.907 1.00 98.19 99 VAL A C 1
ATOM 710 O O . VAL A 1 99 ? -2.850 -3.967 -11.017 1.00 98.19 99 VAL A O 1
ATOM 713 N N . TYR A 1 100 ? -4.820 -4.685 -11.863 1.00 98.38 100 TYR A N 1
ATOM 714 C CA . TYR A 1 100 ? -5.656 -4.240 -10.759 1.00 98.38 100 TYR A CA 1
ATOM 715 C C . TYR A 1 100 ? -6.035 -5.417 -9.864 1.00 98.38 100 TYR A C 1
ATOM 717 O O . TYR A 1 100 ? -6.410 -6.480 -10.360 1.00 98.38 100 TYR A O 1
ATOM 725 N N . GLY A 1 101 ? -5.972 -5.179 -8.560 1.00 98.00 101 GLY A N 1
ATOM 726 C CA . GLY A 1 101 ? -6.491 -6.045 -7.512 1.00 98.00 101 GLY A CA 1
ATOM 727 C C . GLY A 1 101 ? -7.534 -5.310 -6.671 1.00 98.00 101 GLY A C 1
ATOM 728 O O . GLY A 1 101 ? -8.078 -4.279 -7.080 1.00 98.00 101 GLY A O 1
ATOM 729 N N . ASP A 1 102 ? -7.801 -5.840 -5.481 1.00 98.44 102 ASP A N 1
ATOM 730 C CA . ASP A 1 102 ? -8.735 -5.242 -4.524 1.00 98.44 102 ASP A CA 1
ATOM 731 C C . ASP A 1 102 ? -8.056 -4.164 -3.654 1.00 98.44 102 ASP A C 1
ATOM 733 O O . ASP A 1 102 ? -6.857 -4.220 -3.357 1.00 98.44 102 ASP A O 1
ATOM 737 N N . GLY A 1 103 ? -8.842 -3.183 -3.226 1.00 98.31 103 GLY A N 1
ATOM 738 C CA . GLY A 1 103 ? -8.459 -2.071 -2.368 1.00 98.31 103 GLY A CA 1
ATOM 739 C C . GLY A 1 103 ? -9.530 -0.982 -2.365 1.00 98.31 103 GLY A C 1
ATOM 740 O O . GLY A 1 103 ? -10.699 -1.241 -2.644 1.00 98.31 103 GLY A O 1
ATOM 741 N N . ASP A 1 104 ? -9.136 0.244 -2.043 1.00 98.06 104 ASP A N 1
ATOM 742 C CA . ASP A 1 104 ? -10.023 1.417 -2.016 1.00 98.06 104 ASP A CA 1
ATOM 743 C C . ASP A 1 104 ? -9.811 2.362 -3.227 1.00 98.06 104 ASP A C 1
ATOM 745 O O . ASP A 1 104 ? -10.297 3.491 -3.266 1.00 98.06 104 ASP A O 1
ATOM 749 N N . GLY A 1 105 ? -9.084 1.911 -4.248 1.00 97.69 105 GLY A N 1
ATOM 750 C CA . GLY A 1 105 ? -8.679 2.687 -5.421 1.00 97.69 105 GLY A CA 1
ATOM 751 C C . GLY A 1 105 ? -7.316 3.372 -5.273 1.00 97.69 105 GLY A C 1
ATOM 752 O O . GLY A 1 105 ? -6.773 3.842 -6.273 1.00 97.69 105 GLY A O 1
ATOM 753 N N . VAL A 1 106 ? -6.738 3.403 -4.064 1.00 96.69 106 VAL A N 1
ATOM 754 C CA . VAL A 1 106 ? -5.390 3.937 -3.787 1.00 96.69 106 VAL A CA 1
ATOM 755 C C . VAL A 1 106 ? -4.559 2.948 -2.969 1.00 96.69 106 VAL A C 1
ATOM 757 O O . VAL A 1 106 ? -3.430 2.635 -3.340 1.00 96.69 106 VAL A O 1
ATOM 760 N N . VAL A 1 107 ? -5.110 2.443 -1.870 1.00 96.94 107 VAL A N 1
ATOM 761 C CA . VAL A 1 107 ? -4.477 1.519 -0.931 1.00 96.94 107 VAL A CA 1
ATOM 762 C C . VAL A 1 107 ? -4.957 0.101 -1.218 1.00 96.94 107 VAL A C 1
ATOM 764 O O . VAL A 1 107 ? -6.155 -0.182 -1.206 1.00 96.94 107 VAL A O 1
ATOM 767 N N . ASN A 1 108 ? -4.016 -0.811 -1.467 1.00 97.94 108 ASN A N 1
ATOM 768 C CA . ASN A 1 108 ? -4.335 -2.219 -1.692 1.00 97.94 108 ASN A CA 1
ATOM 769 C C . ASN A 1 108 ? -4.969 -2.855 -0.453 1.00 97.94 108 ASN A C 1
ATOM 771 O O . ASN A 1 108 ? -4.567 -2.580 0.682 1.00 97.94 108 ASN A O 1
ATOM 775 N N . LEU A 1 109 ? -5.868 -3.813 -0.679 1.00 97.38 109 LEU A N 1
ATOM 776 C CA . LEU A 1 109 ? -6.461 -4.602 0.396 1.00 97.38 109 LEU A CA 1
ATOM 777 C C . LEU A 1 109 ? -5.392 -5.327 1.231 1.00 97.38 109 LEU A C 1
ATOM 779 O O . LEU A 1 109 ? -5.543 -5.416 2.445 1.00 97.38 109 LEU A O 1
ATOM 783 N N . ALA A 1 110 ? -4.289 -5.777 0.622 1.00 96.44 110 ALA A N 1
ATOM 784 C CA . ALA A 1 110 ? -3.169 -6.390 1.342 1.00 96.44 110 ALA A CA 1
ATOM 785 C C . ALA A 1 110 ? -2.619 -5.484 2.463 1.00 96.44 110 ALA A C 1
ATOM 787 O O . ALA A 1 110 ? -2.439 -5.938 3.590 1.00 96.44 110 ALA A O 1
ATOM 788 N N . SER A 1 111 ? -2.438 -4.186 2.194 1.00 96.00 111 SER A N 1
ATOM 789 C CA . SER A 1 111 ? -2.002 -3.207 3.201 1.00 96.00 111 SER A CA 1
ATOM 790 C C . SER A 1 111 ? -3.037 -3.003 4.305 1.00 96.00 111 SER A C 1
ATOM 792 O O . SER A 1 111 ? -2.672 -2.874 5.471 1.00 96.00 111 SER A O 1
ATOM 794 N N . ILE A 1 112 ? -4.325 -2.995 3.954 1.00 96.25 112 ILE A N 1
ATOM 795 C CA . ILE A 1 112 ? -5.420 -2.852 4.922 1.00 96.25 112 ILE A CA 1
ATOM 796 C C . ILE A 1 112 ? -5.465 -4.069 5.857 1.00 96.25 112 ILE A C 1
ATOM 798 O O . ILE A 1 112 ? -5.524 -3.903 7.071 1.00 96.25 112 ILE A O 1
ATOM 802 N N . LEU A 1 113 ? -5.377 -5.283 5.307 1.00 95.94 113 LEU A N 1
ATOM 803 C CA . LEU A 1 113 ? -5.390 -6.534 6.076 1.00 95.94 113 LEU A CA 1
ATOM 804 C C . LEU A 1 113 ? -4.123 -6.734 6.915 1.00 95.94 113 LEU A C 1
ATOM 806 O O . LEU A 1 113 ? -4.162 -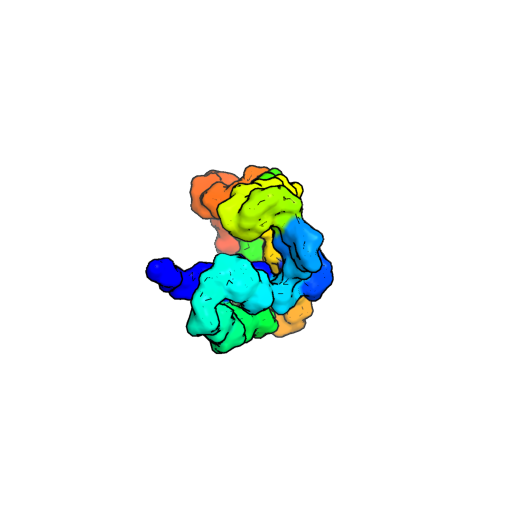7.398 7.951 1.00 95.94 113 LEU A O 1
ATOM 810 N N . ALA A 1 114 ? -2.999 -6.138 6.514 1.00 95.25 114 ALA A N 1
ATOM 811 C CA . ALA A 1 114 ? -1.786 -6.162 7.321 1.00 95.25 114 ALA A CA 1
ATOM 812 C C . ALA A 1 114 ? -1.999 -5.500 8.694 1.00 95.25 114 ALA A C 1
ATOM 814 O O . ALA A 1 114 ? -1.396 -5.940 9.669 1.00 95.25 114 ALA A O 1
ATOM 815 N N . LEU A 1 115 ? -2.893 -4.508 8.811 1.00 94.69 115 LEU A N 1
ATOM 816 C CA . LEU A 1 115 ? -3.236 -3.903 10.104 1.00 94.69 115 LEU A CA 1
ATOM 817 C C . LEU A 1 115 ? -3.899 -4.908 11.050 1.00 94.69 115 LEU A C 1
ATOM 819 O O . LEU A 1 115 ? -3.569 -4.915 12.235 1.00 94.69 115 LEU A O 1
ATOM 823 N N . ASP A 1 116 ? -4.766 -5.785 10.538 1.00 94.88 116 ASP A N 1
ATOM 824 C CA . ASP A 1 116 ? -5.426 -6.815 11.351 1.00 94.88 116 ASP A CA 1
ATOM 825 C C . ASP A 1 116 ? -4.390 -7.745 11.995 1.00 94.88 116 ASP A C 1
ATOM 827 O O . ASP A 1 116 ? -4.541 -8.170 13.138 1.00 94.88 116 ASP A O 1
ATOM 831 N N . THR A 1 117 ? -3.300 -8.014 11.275 1.00 93.56 117 THR A N 1
ATOM 832 C CA . THR A 1 117 ? -2.220 -8.886 11.745 1.00 93.56 117 THR A CA 1
ATOM 833 C C . THR A 1 117 ? -1.239 -8.143 12.651 1.00 93.56 117 THR A C 1
ATOM 835 O O . THR A 1 117 ? -0.939 -8.611 13.744 1.00 93.56 117 THR A O 1
ATOM 838 N N . VAL A 1 118 ? -0.739 -6.982 12.220 1.00 94.12 118 VAL A N 1
ATOM 839 C CA . VAL A 1 118 ? 0.305 -6.224 12.932 1.00 94.12 118 VAL A CA 1
ATOM 840 C C . VAL A 1 118 ? -0.238 -5.565 14.197 1.00 94.12 118 VAL A C 1
ATOM 842 O O . VAL A 1 118 ? 0.435 -5.563 15.224 1.00 94.12 118 VAL A O 1
ATOM 845 N N . MET A 1 119 ? -1.448 -5.007 14.129 1.00 94.38 119 MET A N 1
ATOM 846 C CA . MET A 1 119 ? -2.072 -4.323 15.261 1.00 94.38 119 MET A CA 1
ATOM 847 C C . MET A 1 119 ? -2.937 -5.290 16.059 1.00 94.38 119 MET A C 1
ATOM 849 O O . MET A 1 119 ? -2.756 -5.420 17.264 1.00 94.38 119 MET A O 1
ATOM 853 N N . GLY A 1 120 ? -3.859 -5.986 15.387 1.00 94.31 120 GLY A N 1
ATOM 854 C CA . GLY A 1 120 ? -4.803 -6.894 16.041 1.00 94.31 120 GLY A CA 1
ATOM 855 C C . GLY A 1 120 ? -4.184 -8.196 16.549 1.00 94.31 120 GLY A C 1
ATOM 856 O O . GLY A 1 120 ? -4.735 -8.814 17.456 1.00 94.31 120 GLY A O 1
ATOM 857 N N . GLY A 1 121 ? -3.044 -8.610 15.992 1.00 93.94 121 GLY A N 1
ATOM 858 C CA . GLY A 1 121 ? -2.314 -9.799 16.431 1.00 93.94 121 GLY A CA 1
ATOM 859 C C . GLY A 1 121 ? -1.348 -9.563 17.595 1.00 93.94 121 GLY A C 1
ATOM 860 O O . GLY A 1 121 ? -0.829 -10.537 18.143 1.00 93.94 121 GLY A O 1
ATOM 861 N N . ASP A 1 122 ? -1.084 -8.312 17.991 1.00 95.06 122 ASP A N 1
ATOM 862 C CA . ASP A 1 122 ? -0.192 -8.017 19.115 1.00 95.06 122 ASP A CA 1
ATOM 863 C C . ASP A 1 122 ? -0.959 -8.117 20.447 1.00 95.06 122 ASP A C 1
ATOM 865 O O . ASP A 1 122 ? -1.906 -7.361 20.670 1.00 95.06 122 ASP A O 1
ATOM 869 N N . PRO A 1 123 ? -0.547 -8.992 21.384 1.00 94.06 123 PRO A N 1
ATOM 870 C CA . PRO A 1 123 ? -1.262 -9.200 22.644 1.00 94.06 123 PRO A CA 1
ATOM 871 C C . PRO A 1 123 ? -1.277 -7.969 23.561 1.00 94.06 123 PRO A C 1
ATOM 873 O O . PRO A 1 123 ? -2.048 -7.933 24.517 1.00 94.06 123 PRO A O 1
ATOM 876 N N . ARG A 1 124 ? -0.425 -6.968 23.308 1.00 95.38 124 ARG A N 1
ATOM 877 C CA . ARG A 1 124 ? -0.408 -5.702 24.055 1.00 95.38 124 ARG A CA 1
ATOM 878 C C . ARG A 1 124 ? -1.488 -4.731 23.571 1.00 95.38 124 ARG A C 1
ATOM 880 O O . ARG A 1 124 ? -1.791 -3.768 24.269 1.00 95.38 124 ARG A O 1
ATOM 887 N N . GLN A 1 125 ? -2.054 -4.950 22.384 1.00 96.12 125 GLN A N 1
ATOM 888 C CA . GLN A 1 125 ? -3.147 -4.152 21.840 1.00 96.12 125 GLN A CA 1
ATOM 889 C C . GLN A 1 125 ? -4.482 -4.677 22.383 1.00 96.12 125 GLN A C 1
ATOM 891 O O . GLN A 1 125 ? -5.184 -5.441 21.729 1.00 96.12 125 GLN A O 1
ATOM 896 N N . GLU A 1 126 ? -4.842 -4.256 23.596 1.00 93.69 126 GLU A N 1
ATOM 897 C CA . GLU A 1 126 ? -6.016 -4.781 24.315 1.00 93.69 126 GLU A CA 1
ATOM 898 C C . GLU A 1 126 ? -7.335 -4.640 23.540 1.00 93.69 126 GLU A C 1
ATOM 900 O O . GLU A 1 126 ? -8.211 -5.500 23.630 1.00 93.69 126 GLU A O 1
ATOM 905 N N . HIS A 1 127 ? -7.484 -3.558 22.771 1.00 94.25 127 HIS A N 1
ATOM 906 C CA . HIS A 1 127 ? -8.668 -3.324 21.953 1.00 94.25 127 HIS A CA 1
ATOM 907 C C . HIS A 1 127 ? -8.288 -2.940 20.527 1.00 94.25 127 HIS A C 1
ATOM 909 O O . HIS A 1 127 ? -7.808 -1.831 20.273 1.00 94.25 127 HIS A O 1
ATOM 915 N N . TYR A 1 128 ? -8.544 -3.857 19.599 1.00 95.62 128 TYR A N 1
ATOM 916 C CA . TYR A 1 128 ? -8.436 -3.635 18.167 1.00 95.62 128 TYR A CA 1
ATOM 917 C C . TYR A 1 128 ? -9.744 -4.021 17.484 1.00 95.62 128 TYR A C 1
ATOM 919 O O . TYR A 1 128 ? -10.254 -5.128 17.666 1.00 95.62 128 TYR A O 1
ATOM 927 N N . ARG A 1 129 ? -10.272 -3.116 16.662 1.00 95.38 129 ARG A N 1
ATOM 928 C CA . ARG A 1 129 ? -11.410 -3.386 15.788 1.00 95.38 129 ARG A CA 1
ATOM 929 C C . ARG A 1 129 ? -11.073 -2.968 14.367 1.00 95.38 129 ARG A C 1
ATOM 931 O O . ARG A 1 129 ? -10.557 -1.881 14.138 1.00 95.38 129 ARG A O 1
ATOM 938 N N . SER A 1 130 ? -11.427 -3.809 13.406 1.00 95.50 130 SER A N 1
ATOM 939 C CA . SER A 1 130 ? -11.267 -3.520 11.984 1.00 95.50 130 SER A CA 1
ATOM 940 C C . SER A 1 130 ? -12.623 -3.511 11.304 1.00 95.50 130 SER A C 1
ATOM 942 O O . SER A 1 130 ? -13.447 -4.410 11.491 1.00 95.50 130 SER A O 1
ATOM 944 N N . ILE A 1 131 ? -12.887 -2.452 10.551 1.00 95.62 131 ILE A N 1
ATOM 945 C CA . ILE A 1 131 ? -14.131 -2.227 9.833 1.00 95.62 131 ILE A CA 1
ATOM 946 C C . ILE A 1 131 ? -13.769 -1.946 8.390 1.00 95.62 131 ILE A C 1
ATOM 948 O O . ILE A 1 131 ? -13.051 -0.997 8.083 1.00 95.62 131 ILE A O 1
ATOM 952 N N . ARG A 1 132 ? -14.314 -2.765 7.498 1.00 95.62 132 ARG A N 1
ATOM 953 C CA . ARG A 1 132 ? -14.164 -2.591 6.059 1.00 95.62 132 ARG A CA 1
ATOM 954 C C . ARG A 1 132 ? -15.517 -2.262 5.461 1.00 95.62 132 ARG A C 1
ATOM 956 O O . ARG A 1 132 ? -16.471 -3.017 5.648 1.00 95.62 132 ARG A O 1
ATOM 963 N N . ILE A 1 133 ? -15.596 -1.135 4.769 1.00 97.44 133 ILE A N 1
ATOM 964 C CA . ILE A 1 133 ? -16.801 -0.706 4.068 1.00 97.44 133 ILE A CA 1
ATOM 965 C C . ILE A 1 133 ? -16.672 -1.173 2.620 1.00 97.44 133 ILE A C 1
ATOM 967 O O . ILE A 1 133 ? -15.747 -0.779 1.912 1.00 97.44 133 ILE A O 1
ATOM 971 N N . ALA A 1 134 ? -17.568 -2.063 2.198 1.00 96.88 134 ALA A N 1
ATOM 972 C CA . ALA A 1 134 ? -17.556 -2.602 0.844 1.00 96.88 134 ALA A CA 1
ATOM 973 C C . ALA A 1 134 ? -17.918 -1.524 -0.188 1.00 96.88 134 ALA A C 1
ATOM 975 O O . ALA A 1 134 ? -18.782 -0.686 0.064 1.00 96.88 134 ALA A O 1
ATOM 976 N N . ASN A 1 135 ? -17.286 -1.593 -1.360 1.00 97.44 135 ASN A N 1
ATOM 977 C CA . ASN A 1 135 ? -17.423 -0.644 -2.467 1.00 97.44 135 ASN A CA 1
ATOM 978 C C . ASN A 1 135 ? -17.146 0.812 -2.063 1.00 97.44 135 ASN A C 1
ATOM 980 O O . ASN A 1 135 ? -17.758 1.739 -2.591 1.00 97.44 135 ASN A O 1
ATOM 984 N N . MET A 1 136 ? -16.226 1.012 -1.119 1.00 98.06 136 MET A N 1
ATOM 985 C CA . MET A 1 136 ? -15.870 2.330 -0.606 1.00 98.06 136 MET A CA 1
ATOM 986 C C . MET A 1 136 ? -14.483 2.728 -1.093 1.00 98.06 136 MET A C 1
ATOM 988 O O . MET A 1 136 ? -13.520 1.979 -0.921 1.00 98.06 136 MET A O 1
ATOM 992 N N . SER A 1 137 ? -14.392 3.915 -1.690 1.00 98.19 137 SER A N 1
ATOM 993 C CA . SER A 1 137 ? -13.130 4.448 -2.197 1.00 98.19 137 SER A CA 1
ATOM 994 C C . SER A 1 137 ? -12.296 5.116 -1.106 1.00 98.19 137 SER A C 1
ATOM 996 O O . SER A 1 137 ? -12.795 5.452 -0.030 1.00 98.19 137 SER A O 1
ATOM 998 N N . HIS A 1 138 ? -11.034 5.383 -1.430 1.00 97.25 138 HIS A N 1
ATOM 999 C CA . HIS A 1 138 ? -10.075 6.044 -0.558 1.00 97.25 138 HIS A CA 1
ATOM 1000 C C . HIS A 1 138 ? -10.566 7.407 -0.068 1.00 97.25 138 HIS A C 1
ATOM 1002 O O . HIS A 1 138 ? -10.423 7.746 1.099 1.00 97.25 138 HIS A O 1
ATOM 1008 N N . LEU A 1 139 ? -11.176 8.201 -0.954 1.00 96.94 139 LEU A N 1
ATOM 1009 C CA . LEU A 1 139 ? -11.775 9.479 -0.564 1.00 96.94 139 LEU A CA 1
ATOM 1010 C C . LEU A 1 139 ? -13.149 9.284 0.080 1.00 96.94 139 LEU A C 1
ATOM 1012 O O . LEU A 1 139 ? -13.505 10.028 0.993 1.00 96.94 139 LEU A O 1
ATOM 1016 N N . GLY A 1 140 ? -13.901 8.276 -0.368 1.00 97.06 140 GLY A N 1
ATOM 1017 C CA . GLY A 1 140 ? -15.226 7.964 0.158 1.00 97.06 140 GLY A CA 1
ATOM 1018 C C . GLY A 1 140 ? -15.209 7.626 1.646 1.00 97.06 140 GLY A C 1
ATOM 1019 O O . GLY A 1 140 ? -16.098 8.059 2.367 1.00 97.06 140 GLY A O 1
ATOM 1020 N N . VAL A 1 141 ? -14.166 6.959 2.154 1.00 96.31 141 VAL A N 1
ATOM 1021 C CA . VAL A 1 141 ? -14.068 6.644 3.593 1.00 96.31 141 VAL A CA 1
ATOM 1022 C C . VAL A 1 141 ? -14.074 7.898 4.486 1.00 96.31 141 VAL A C 1
ATOM 1024 O O . VAL A 1 141 ? -14.403 7.810 5.666 1.00 96.31 141 VAL A O 1
ATOM 1027 N N . VAL A 1 142 ? -13.732 9.068 3.933 1.00 94.19 142 VAL A N 1
ATOM 1028 C CA . VAL A 1 142 ? -13.730 10.352 4.648 1.00 94.19 142 VAL A CA 1
ATOM 1029 C C . VAL A 1 142 ? -14.990 11.176 4.366 1.00 94.19 142 VAL A C 1
ATOM 1031 O O . VAL A 1 142 ? -15.427 11.927 5.235 1.00 94.19 142 VAL A O 1
ATOM 1034 N N . SER A 1 143 ? -15.562 11.083 3.162 1.00 95.31 143 SER A N 1
ATOM 1035 C CA . SER A 1 143 ? -16.611 12.004 2.696 1.00 95.31 143 SER A CA 1
ATOM 1036 C C . SER A 1 143 ? -17.996 11.384 2.511 1.00 95.31 143 SER A C 1
ATOM 1038 O O . SER A 1 143 ? -18.979 12.124 2.456 1.00 95.31 143 SER A O 1
ATOM 1040 N N . ASP A 1 144 ? -18.095 10.061 2.404 1.00 97.69 144 ASP A N 1
ATOM 1041 C CA . ASP A 1 144 ? -19.359 9.369 2.176 1.00 97.69 144 ASP A CA 1
ATOM 1042 C C . ASP A 1 144 ? -20.199 9.309 3.460 1.00 97.69 144 ASP A C 1
ATOM 1044 O O . ASP A 1 144 ? -19.692 9.064 4.560 1.00 97.69 144 ASP A O 1
ATOM 1048 N N . ALA A 1 145 ? -21.510 9.507 3.319 1.00 96.94 145 ALA A N 1
ATOM 1049 C CA . ALA A 1 145 ? -22.439 9.502 4.443 1.00 96.94 145 ALA A CA 1
ATOM 1050 C C . ALA A 1 145 ? -22.456 8.158 5.189 1.00 96.94 145 ALA A C 1
ATOM 1052 O O . ALA A 1 145 ? -22.551 8.153 6.415 1.00 96.94 145 ALA A O 1
ATOM 1053 N N . LEU A 1 146 ? -22.302 7.032 4.483 1.00 96.00 146 LEU A N 1
ATOM 1054 C CA . LEU A 1 146 ? -22.222 5.704 5.091 1.00 96.00 146 LEU A CA 1
ATOM 1055 C C . LEU A 1 146 ? -20.958 5.554 5.947 1.00 96.00 146 LEU A C 1
ATOM 1057 O O . LEU A 1 146 ? -21.000 4.961 7.026 1.00 96.00 146 LEU A O 1
ATOM 1061 N N . ALA A 1 147 ? -19.828 6.096 5.485 1.00 95.88 147 ALA A N 1
ATOM 1062 C CA . ALA A 1 147 ? -18.585 6.074 6.250 1.00 95.88 147 ALA A CA 1
ATOM 1063 C C . ALA A 1 147 ? -18.689 6.938 7.512 1.00 95.88 147 ALA A C 1
ATOM 1065 O O . ALA A 1 147 ? -18.281 6.504 8.593 1.00 95.88 147 ALA A O 1
ATOM 1066 N N . LEU A 1 148 ? -19.317 8.113 7.398 1.00 94.94 148 LEU A N 1
ATOM 1067 C CA . LEU A 1 148 ? -19.606 8.976 8.540 1.00 94.94 148 LEU A CA 1
ATOM 1068 C C . LEU A 1 148 ? -20.544 8.299 9.548 1.00 94.94 148 LEU A C 1
ATOM 1070 O O . LEU A 1 148 ? -20.267 8.323 10.746 1.00 94.94 148 LEU A O 1
ATOM 1074 N N . GLU A 1 149 ? -21.623 7.666 9.086 1.00 95.12 149 GLU A N 1
ATOM 1075 C CA . GLU A 1 149 ? -22.545 6.915 9.945 1.00 95.12 149 GLU A CA 1
ATOM 1076 C C . GLU A 1 149 ? -21.807 5.804 10.700 1.00 95.12 149 GLU A C 1
ATOM 1078 O O . GLU A 1 149 ? -21.962 5.657 11.916 1.00 95.12 149 GLU A O 1
ATOM 1083 N N . ARG A 1 150 ? -20.936 5.063 10.005 1.00 94.56 150 ARG A N 1
ATOM 1084 C CA . ARG A 1 150 ? -20.133 4.005 10.619 1.00 94.56 150 ARG A CA 1
ATOM 1085 C C . ARG A 1 150 ? -19.186 4.556 11.683 1.00 94.56 150 ARG A C 1
ATOM 1087 O O . ARG A 1 150 ? -19.119 3.977 12.765 1.00 94.56 150 ARG A O 1
ATOM 1094 N N . LEU A 1 151 ? -18.496 5.662 11.398 1.00 94.38 151 LEU A N 1
ATOM 1095 C CA . LEU A 1 151 ? -17.606 6.339 12.343 1.00 94.38 151 LEU A CA 1
ATOM 1096 C C . LEU A 1 151 ? -18.362 6.812 13.590 1.00 94.38 151 LEU A C 1
ATOM 1098 O O . LEU A 1 151 ? -17.931 6.539 14.709 1.00 94.38 151 LEU A O 1
ATOM 1102 N N . LEU A 1 152 ? -19.498 7.488 13.409 1.00 94.31 152 LEU A N 1
ATOM 1103 C CA . LEU A 1 152 ? -20.329 7.955 14.518 1.00 94.31 152 LEU A CA 1
ATOM 1104 C C . LEU A 1 152 ? -20.838 6.785 15.364 1.00 94.31 152 LEU A C 1
ATOM 1106 O O . LEU A 1 152 ? -20.800 6.862 16.590 1.00 94.31 152 LEU A O 1
ATOM 1110 N N . GLY A 1 153 ? -21.244 5.683 14.729 1.00 93.50 153 GLY A N 1
ATOM 1111 C CA . GLY A 1 153 ? -21.638 4.461 15.426 1.00 93.50 153 GLY A CA 1
ATOM 1112 C C . GLY A 1 153 ? -20.534 3.907 16.332 1.00 93.50 153 GLY A C 1
ATOM 1113 O O . GLY A 1 153 ? -20.819 3.511 17.458 1.00 93.50 153 GLY A O 1
ATOM 1114 N N . GLU A 1 154 ? -19.275 3.925 15.887 1.00 92.31 154 GLU A N 1
ATOM 1115 C CA . GLU A 1 154 ? -18.133 3.502 16.711 1.00 92.31 154 GLU A CA 1
ATOM 1116 C C . GLU A 1 154 ? -17.851 4.465 17.868 1.00 92.31 154 GLU A C 1
ATOM 1118 O O . GLU A 1 154 ? -17.641 4.018 18.996 1.00 92.31 154 GLU A O 1
ATOM 1123 N N . ILE A 1 155 ? -17.905 5.777 17.620 1.00 91.56 155 ILE A N 1
ATOM 1124 C CA . ILE A 1 155 ? -17.707 6.794 18.663 1.00 91.56 155 ILE A CA 1
ATOM 1125 C C . ILE A 1 155 ? -18.786 6.668 19.746 1.00 91.56 155 ILE A C 1
ATOM 1127 O O . ILE A 1 155 ? -18.468 6.677 20.935 1.00 91.56 155 ILE A O 1
ATOM 1131 N N . PHE A 1 156 ? -20.055 6.516 19.358 1.00 91.88 156 PHE A N 1
ATOM 1132 C CA . PHE A 1 156 ? -21.151 6.376 20.315 1.00 91.88 156 PHE A CA 1
ATOM 1133 C C . PHE A 1 156 ? -21.120 5.037 21.051 1.00 91.88 156 PHE A C 1
ATOM 1135 O O . PHE A 1 156 ? -21.344 5.022 22.258 1.00 91.88 156 PHE A O 1
ATOM 1142 N N . TYR A 1 157 ? -20.781 3.938 20.368 1.00 83.38 157 TY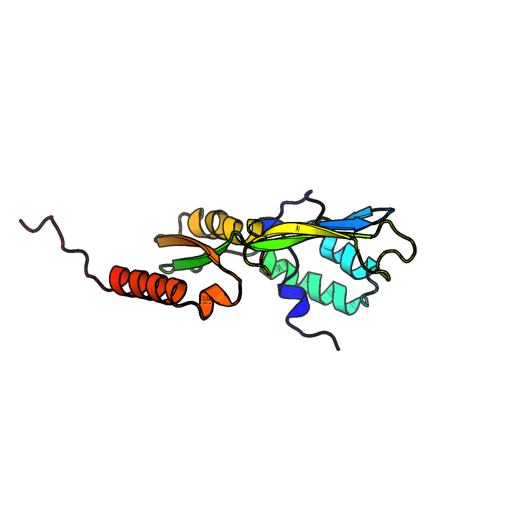R A N 1
ATOM 1143 C CA . TYR A 1 157 ? -20.600 2.634 21.009 1.00 83.38 157 TYR A CA 1
ATOM 1144 C C . TYR A 1 157 ? -19.487 2.668 22.068 1.00 83.38 157 TYR A C 1
ATOM 1146 O O . TYR A 1 157 ? -19.669 2.155 23.171 1.00 83.38 157 TYR A O 1
ATOM 1154 N N . ALA A 1 158 ? -18.361 3.322 21.770 1.00 77.56 158 ALA A N 1
ATOM 1155 C CA . ALA A 1 158 ? -17.262 3.490 22.720 1.00 77.56 158 ALA A CA 1
ATOM 1156 C C . ALA A 1 158 ? -17.609 4.431 23.892 1.00 77.56 158 ALA A C 1
ATOM 1158 O O . ALA A 1 158 ? -17.036 4.301 24.971 1.00 77.56 158 ALA A O 1
ATOM 1159 N N . ALA A 1 159 ? -18.538 5.373 23.695 1.00 71.69 159 ALA A N 1
ATOM 1160 C CA . ALA A 1 159 ? -18.977 6.317 24.722 1.00 71.69 159 ALA A CA 1
ATOM 1161 C C . ALA A 1 159 ? -20.044 5.747 25.675 1.00 71.69 159 ALA A C 1
ATOM 1163 O O . ALA A 1 159 ? -20.256 6.304 26.754 1.00 71.69 159 ALA A O 1
ATOM 1164 N N . THR A 1 160 ? -20.726 4.658 25.307 1.00 62.22 160 THR A N 1
ATOM 1165 C CA . THR A 1 160 ? -21.667 3.978 26.207 1.00 62.22 160 THR A CA 1
ATOM 1166 C C . THR A 1 160 ? -20.915 3.271 27.341 1.00 62.22 160 THR A C 1
ATOM 1168 O O . THR A 1 160 ? -20.111 2.381 27.063 1.00 62.22 160 THR A O 1
ATOM 1171 N N . PRO A 1 161 ? -21.174 3.604 28.622 1.00 53.19 161 PRO A N 1
ATOM 1172 C CA . PRO A 1 161 ? -20.606 2.858 29.738 1.00 53.19 161 PRO A CA 1
ATOM 1173 C C . PRO A 1 161 ? -21.056 1.400 29.653 1.00 53.19 161 PRO A C 1
ATOM 1175 O O . PRO A 1 161 ? -22.229 1.133 29.379 1.00 53.19 161 PRO A O 1
ATOM 1178 N N . ALA A 1 162 ? -20.151 0.459 29.925 1.00 55.91 162 ALA A N 1
ATOM 1179 C CA . ALA A 1 162 ? -20.545 -0.923 30.152 1.00 55.91 162 ALA A CA 1
ATOM 1180 C C . ALA A 1 162 ? -21.554 -0.942 31.310 1.00 55.91 162 ALA A C 1
ATOM 1182 O O . ALA A 1 162 ? -21.206 -0.640 32.451 1.00 55.91 162 ALA A O 1
ATOM 1183 N N . VAL A 1 163 ? -22.821 -1.239 31.015 1.00 51.88 163 VAL A N 1
ATOM 1184 C CA . VAL A 1 163 ? -23.807 -1.517 32.057 1.00 51.88 163 VAL A CA 1
ATOM 1185 C C . VAL A 1 163 ? -23.354 -2.814 32.710 1.00 51.88 163 VAL A C 1
ATOM 1187 O O . VAL A 1 163 ? -23.375 -3.872 32.080 1.00 51.88 163 VAL A O 1
ATOM 1190 N N . ASP A 1 164 ? -22.869 -2.715 33.944 1.00 42.50 164 ASP A N 1
ATOM 1191 C CA . ASP A 1 164 ? -22.384 -3.857 34.703 1.00 42.50 164 ASP A CA 1
ATOM 1192 C C . ASP A 1 164 ? -23.569 -4.780 35.018 1.00 42.50 164 ASP A C 1
ATOM 1194 O O . ASP A 1 164 ? -24.324 -4.580 35.970 1.00 42.50 164 ASP A O 1
ATOM 1198 N N . ALA A 1 165 ? -23.760 -5.799 34.179 1.00 46.47 165 ALA A N 1
ATOM 1199 C CA . ALA A 1 165 ? -24.813 -6.804 34.318 1.00 46.47 165 ALA A CA 1
ATOM 1200 C C . ALA A 1 165 ? -24.614 -7.726 35.541 1.00 46.47 165 ALA A C 1
ATOM 1202 O O . ALA A 1 165 ? -25.317 -8.723 35.685 1.00 46.47 165 ALA A O 1
ATOM 1203 N N . ARG A 1 166 ? -23.654 -7.413 36.424 1.00 45.22 166 ARG A N 1
ATOM 1204 C CA . ARG A 1 166 ? -23.436 -8.069 37.722 1.00 45.22 166 ARG A CA 1
ATOM 1205 C C . ARG A 1 166 ? -24.047 -7.318 38.911 1.00 45.22 166 ARG A C 1
ATOM 1207 O O . ARG A 1 166 ? -23.850 -7.747 40.044 1.00 45.22 166 ARG A O 1
ATOM 1214 N N . ALA A 1 167 ? -24.793 -6.239 38.673 1.00 44.19 167 ALA A N 1
ATOM 1215 C CA . ALA A 1 167 ? -25.519 -5.492 39.704 1.00 44.19 167 ALA A CA 1
ATOM 1216 C C . ALA A 1 167 ? -27.047 -5.737 39.701 1.00 44.19 167 ALA A C 1
ATOM 1218 O O . ALA A 1 167 ? -27.806 -4.852 40.101 1.00 44.19 167 ALA A O 1
ATOM 1219 N N . MET A 1 168 ? -27.504 -6.919 39.266 1.00 37.97 168 MET A N 1
ATOM 1220 C CA . MET A 1 168 ? -28.877 -7.411 39.481 1.00 37.97 168 MET A CA 1
ATOM 1221 C C . MET A 1 168 ? -28.872 -8.792 40.125 1.00 37.97 168 MET A C 1
ATOM 1223 O O . MET A 1 168 ? -28.059 -9.637 39.690 1.00 37.97 168 MET A O 1
#

Sequence (168 aa):
MIFPGTFSALPSPVAFGDDTPLVVTANRSYAARDMPAFLAAAGLPPQAVWLYETRALPVALSLGPPLVPMTCINGGGVPTVEKLVYRGPGGLGAAPEVVYGDGDGVVNLASILALDTVMGGDPRQEHYRSIRIANMSHLGVVSDALALERLLGEIFYAATPAVDARAM

Secondary structure (DSSP, 8-state):
---TTTTTTSPPHHHHTTT--SEEESS-EE-GGGHHHHHHHTT--HHHHHHIIIIIHHHHHS----SS-EEEEEEESB-EEEEEEE-STTGGGSPPEEEEESBBSSSBHHHHHHHHHHTTT-TT-S-EEEEEEETB-TTHHHH-HHHHHHHHHHHHHHHS----TT--

Foldseek 3Di:
DDDLCPLQPQDACLLFNDPRFAEAEQVDTADSVCVLVVCVVLVPDPVVSVCSVPPRRVPSVPDAAPLDADEAEFEKQDWAFRHWYQHDPPGSNDHTDTDTDMGQHYDHVSVLVSCCCRHVVDPSNVHYHYHYDYPHHPVRCVVPPVNVVVVVVVVVVVVDPPPPPVPD

Organism: Aegilops tauschii subsp. strangulata (NCBI:txid200361)

pLDDT: mean 90.86, std 12.51, range [37.97, 98.56]

Radius of gyration: 19.57 Å; chains: 1; bounding box: 51×31×65 Å